Protein AF-M6W7A3-F1 (afdb_monomer_lite)

Organism: NCBI:txid1193059

Sequence (89 aa):
FDSRLIFFVGDNGEGKTNLLEAICMLSWLKSFRESEDSNLIRWGSENFFLRGKIEENQKESVLEIGFTAKPAIKRKLKFNQEEIKKGRI

Foldseek 3Di:
DPDPDDDDDDDPPPCPLVVVQLVVCLVPVDGPPDPDPCVNDDPPDFWDKHWDWDADPNDIKIWIWIFGPPPHTDIWIDIRNHTDDPPPD

Radius of gyration: 14.43 Å; chains: 1; bounding box: 38×23×36 Å

Structure (mmCIF, N/CA/C/O backbone):
data_AF-M6W7A3-F1
#
_entry.id   AF-M6W7A3-F1
#
loop_
_atom_site.group_PDB
_atom_site.id
_atom_site.type_symbol
_atom_site.label_atom_id
_atom_site.label_alt_id
_atom_site.label_comp_id
_atom_site.label_asym_id
_atom_site.label_entity_id
_atom_site.label_seq_id
_atom_site.pdbx_PDB_ins_code
_atom_site.Cartn_x
_atom_site.Cartn_y
_atom_site.Cartn_z
_atom_site.occupancy
_atom_site.B_iso_or_equiv
_atom_site.auth_seq_id
_atom_site.auth_comp_id
_atom_site.auth_asym_id
_atom_site.auth_atom_id
_atom_site.pdbx_PDB_model_num
ATOM 1 N N . PHE A 1 1 ? -14.797 2.717 3.408 1.00 89.81 1 PHE A N 1
ATOM 2 C CA . PHE A 1 1 ? -15.385 1.599 2.645 1.00 89.81 1 PHE A CA 1
ATOM 3 C C . PHE A 1 1 ? -16.507 1.103 3.520 1.00 89.81 1 PHE A C 1
ATOM 5 O O . PHE A 1 1 ? -16.225 0.565 4.581 1.00 89.81 1 PHE A O 1
ATOM 12 N N . ASP A 1 2 ? -17.749 1.353 3.118 1.00 87.56 2 ASP A N 1
ATOM 13 C CA . ASP A 1 2 ? -18.852 1.426 4.092 1.00 87.56 2 ASP A CA 1
ATOM 14 C C . ASP A 1 2 ? -19.788 0.212 3.979 1.00 87.56 2 ASP A C 1
ATOM 16 O O . ASP A 1 2 ? -20.797 0.098 4.665 1.00 87.56 2 ASP A O 1
ATOM 20 N N . SER A 1 3 ? -19.441 -0.721 3.089 1.00 93.44 3 SER A N 1
ATOM 21 C CA . SER A 1 3 ? -20.142 -1.981 2.865 1.00 93.44 3 SER A CA 1
ATOM 22 C C . SER A 1 3 ? -19.268 -3.155 3.280 1.00 93.44 3 SER A C 1
ATOM 24 O O . SER A 1 3 ? -18.069 -3.179 3.009 1.00 93.44 3 SER A O 1
ATOM 26 N N . ARG A 1 4 ? -19.895 -4.174 3.877 1.00 92.69 4 ARG A N 1
ATOM 27 C CA . ARG A 1 4 ? -19.225 -5.428 4.256 1.00 92.69 4 ARG A CA 1
ATOM 28 C C . ARG A 1 4 ? -18.673 -6.193 3.049 1.00 92.69 4 ARG A C 1
ATOM 30 O O . ARG A 1 4 ? -17.682 -6.902 3.181 1.00 92.69 4 ARG A O 1
ATOM 37 N N . LEU A 1 5 ? -19.335 -6.082 1.898 1.00 96.19 5 LEU A N 1
ATOM 38 C CA . LEU A 1 5 ? -18.954 -6.750 0.660 1.00 96.19 5 LEU A CA 1
ATOM 39 C C . LEU A 1 5 ? -18.746 -5.703 -0.431 1.00 96.19 5 LEU A C 1
ATOM 41 O O . LEU A 1 5 ? -19.627 -4.881 -0.676 1.00 96.19 5 LEU A O 1
ATOM 45 N N . ILE A 1 6 ? -17.574 -5.730 -1.061 1.00 95.88 6 ILE A N 1
ATOM 46 C CA . ILE A 1 6 ? -17.165 -4.775 -2.092 1.00 95.88 6 ILE A CA 1
ATOM 47 C C . ILE A 1 6 ? -16.611 -5.567 -3.266 1.00 95.88 6 ILE A C 1
ATOM 49 O O . ILE A 1 6 ? -15.733 -6.410 -3.093 1.00 95.88 6 ILE A O 1
ATOM 53 N N . PHE A 1 7 ? -17.121 -5.278 -4.458 1.00 96.00 7 PHE A N 1
ATOM 54 C CA . PHE A 1 7 ? -16.662 -5.889 -5.695 1.00 96.00 7 PHE A CA 1
ATOM 55 C C . PHE A 1 7 ? -15.869 -4.867 -6.501 1.00 96.00 7 PHE A C 1
ATOM 57 O O . PHE A 1 7 ? -16.397 -3.825 -6.884 1.00 96.00 7 PHE A O 1
ATOM 64 N N . PHE A 1 8 ? -14.611 -5.188 -6.787 1.00 95.69 8 PHE A N 1
ATOM 65 C CA . PHE A 1 8 ? -13.817 -4.480 -7.786 1.00 95.69 8 PHE A CA 1
ATOM 66 C C . PHE A 1 8 ? -13.882 -5.285 -9.083 1.00 95.69 8 PHE A C 1
ATOM 68 O O . PHE A 1 8 ? -13.360 -6.399 -9.144 1.00 95.69 8 PHE A O 1
ATOM 75 N N . VAL A 1 9 ? -14.554 -4.747 -10.099 1.00 96.62 9 VAL A N 1
ATOM 76 C CA . VAL A 1 9 ? -14.804 -5.425 -11.380 1.00 96.62 9 VAL A CA 1
ATOM 77 C C . VAL A 1 9 ? -14.053 -4.700 -12.489 1.00 96.62 9 VAL A C 1
ATOM 79 O O . VAL A 1 9 ? -13.978 -3.476 -12.476 1.00 96.62 9 VAL A O 1
ATOM 82 N N . GLY A 1 10 ? -13.484 -5.466 -13.416 1.00 96.62 10 GLY A N 1
ATOM 83 C CA . GLY A 1 10 ? -12.690 -4.959 -14.530 1.00 96.62 10 GLY A CA 1
ATOM 84 C C . GLY A 1 10 ? -11.821 -6.055 -15.145 1.00 96.62 10 GLY A C 1
ATOM 85 O O . GLY A 1 10 ? -11.772 -7.171 -14.609 1.00 96.62 10 GLY A O 1
ATOM 86 N N . ASP A 1 11 ? -11.081 -5.744 -16.199 1.00 98.00 11 ASP A N 1
ATOM 87 C CA . ASP A 1 11 ? -10.233 -6.693 -16.927 1.00 98.00 11 ASP A CA 1
ATOM 88 C C . ASP A 1 11 ? -8.911 -7.008 -16.209 1.00 98.00 11 ASP A C 1
ATOM 90 O O . ASP A 1 11 ? -8.460 -6.326 -15.277 1.00 98.00 11 ASP A O 1
ATOM 94 N N . ASN A 1 12 ? -8.272 -8.111 -16.600 1.00 95.62 12 ASN A N 1
ATOM 95 C CA . ASN A 1 12 ? -6.954 -8.470 -16.081 1.00 95.62 12 ASN A CA 1
ATOM 96 C C . ASN A 1 12 ? -5.923 -7.394 -16.447 1.00 95.62 12 ASN A C 1
ATOM 98 O O . ASN A 1 12 ? -5.857 -6.945 -17.584 1.00 95.62 12 ASN A O 1
ATOM 102 N N . GLY A 1 13 ? -5.101 -6.999 -15.472 1.00 94.06 13 GLY A N 1
ATOM 103 C CA . GLY A 1 13 ? -4.104 -5.940 -15.654 1.00 94.06 13 GLY A CA 1
ATOM 104 C C . GLY A 1 13 ? -4.578 -4.528 -15.290 1.00 94.06 13 GLY A C 1
ATOM 105 O O . GLY A 1 13 ? -3.748 -3.632 -15.213 1.00 94.06 13 GLY A O 1
ATOM 106 N N . GLU A 1 14 ? -5.854 -4.321 -14.951 1.00 96.75 14 GLU A N 1
ATOM 107 C CA . GLU A 1 14 ? -6.374 -2.991 -14.569 1.00 96.75 14 GLU A CA 1
ATOM 108 C C . GLU A 1 14 ? -6.031 -2.548 -13.133 1.00 96.75 14 GLU A C 1
ATOM 110 O O . GLU A 1 14 ? -6.444 -1.484 -12.680 1.00 96.75 14 GLU A O 1
ATOM 115 N N . GLY A 1 15 ? -5.278 -3.357 -12.383 1.00 95.88 15 GLY A N 1
ATOM 116 C CA . GLY A 1 15 ? -4.787 -2.970 -11.056 1.00 95.88 15 GLY A CA 1
ATOM 117 C C . GLY A 1 15 ? -5.675 -3.363 -9.871 1.00 95.88 15 GLY A C 1
ATOM 118 O O . GLY A 1 15 ? -5.402 -2.942 -8.750 1.00 95.88 15 GLY A O 1
ATOM 119 N N . LYS A 1 16 ? -6.679 -4.230 -10.057 1.00 97.62 16 LYS A N 1
ATOM 120 C CA . LYS A 1 16 ? -7.471 -4.798 -8.941 1.00 97.62 16 LYS A CA 1
ATOM 121 C C . LYS A 1 16 ? -6.580 -5.410 -7.851 1.00 97.62 16 LYS A C 1
ATOM 123 O O . LYS A 1 16 ? -6.736 -5.123 -6.668 1.00 97.62 16 LYS A O 1
ATOM 128 N N . THR A 1 17 ? -5.591 -6.205 -8.258 1.00 96.12 17 THR A N 1
ATOM 129 C CA . THR A 1 17 ? -4.607 -6.804 -7.346 1.00 96.12 17 THR A CA 1
ATOM 130 C C . THR A 1 17 ? -3.694 -5.750 -6.714 1.00 96.12 17 THR A C 1
ATOM 132 O O . THR A 1 17 ? -3.393 -5.865 -5.533 1.00 96.12 17 THR A O 1
ATOM 135 N N . ASN A 1 18 ? -3.309 -4.695 -7.446 1.00 95.88 18 ASN A N 1
ATOM 136 C CA . ASN A 1 18 ? -2.525 -3.578 -6.900 1.00 95.88 18 ASN A CA 1
ATOM 137 C C . ASN A 1 18 ? -3.294 -2.810 -5.811 1.00 95.88 18 ASN A C 1
ATOM 139 O O . ASN A 1 18 ? -2.700 -2.387 -4.823 1.00 95.88 18 ASN A O 1
ATOM 143 N N . LEU A 1 19 ? -4.615 -2.653 -5.952 1.00 96.31 19 LEU A N 1
ATOM 144 C CA . LEU A 1 19 ? -5.449 -2.039 -4.916 1.00 96.31 19 LEU A CA 1
ATOM 145 C C . LEU A 1 19 ? -5.496 -2.901 -3.647 1.00 96.31 19 LEU A C 1
ATOM 147 O O . LEU A 1 19 ? -5.304 -2.386 -2.546 1.00 96.31 19 LEU A O 1
ATOM 151 N N . LEU A 1 20 ? -5.710 -4.212 -3.791 1.00 95.38 20 LEU A N 1
ATOM 152 C CA . LEU A 1 20 ? -5.663 -5.140 -2.654 1.00 95.38 20 LEU A CA 1
ATOM 153 C C . LEU A 1 20 ? -4.277 -5.161 -1.994 1.00 95.38 20 LEU A C 1
ATOM 155 O O . LEU A 1 20 ? -4.175 -5.254 -0.774 1.00 95.38 20 LEU A O 1
ATOM 159 N N . GLU A 1 21 ? -3.214 -5.028 -2.785 1.00 95.88 21 GLU A N 1
ATOM 160 C CA . GLU A 1 21 ? -1.835 -4.925 -2.307 1.00 95.88 21 GLU A CA 1
ATOM 161 C C . GLU A 1 21 ? -1.612 -3.649 -1.494 1.00 95.88 21 GLU A C 1
ATOM 163 O O . GLU A 1 21 ? -1.077 -3.728 -0.393 1.00 95.88 21 GLU A O 1
ATOM 168 N N . ALA A 1 22 ? -2.114 -2.500 -1.951 1.00 96.81 22 ALA A N 1
ATOM 169 C CA . ALA A 1 22 ? -2.064 -1.251 -1.193 1.00 96.81 22 ALA A CA 1
ATOM 170 C C . ALA A 1 22 ? -2.799 -1.346 0.159 1.00 96.81 22 ALA A C 1
ATOM 172 O O . ALA A 1 22 ? -2.282 -0.882 1.178 1.00 96.81 22 ALA A O 1
ATOM 173 N N . ILE A 1 23 ? -3.978 -1.979 0.190 1.00 95.81 23 ILE A N 1
ATOM 174 C CA . ILE A 1 23 ? -4.734 -2.217 1.433 1.00 95.81 23 ILE A CA 1
ATOM 175 C C . ILE A 1 23 ? -3.940 -3.141 2.368 1.00 95.81 23 ILE A C 1
ATOM 177 O O . ILE A 1 23 ? -3.747 -2.817 3.536 1.00 95.81 23 ILE A O 1
ATOM 181 N N . CYS A 1 24 ? -3.420 -4.252 1.844 1.00 94.69 24 CYS A N 1
ATOM 182 C CA . CYS A 1 24 ? -2.593 -5.200 2.589 1.00 94.69 24 CYS A CA 1
ATOM 183 C C . CYS A 1 24 ? -1.344 -4.530 3.185 1.00 94.69 24 CYS A C 1
ATOM 185 O O . CYS A 1 24 ? -1.015 -4.739 4.353 1.00 94.69 24 CYS A O 1
ATOM 187 N N . MET A 1 25 ? -0.685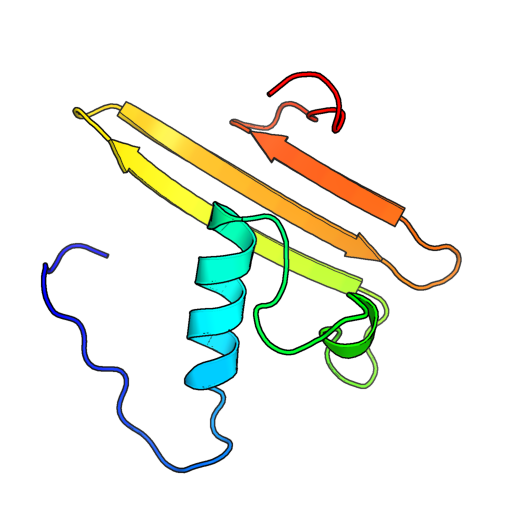 -3.656 2.424 1.00 95.31 25 MET A N 1
ATOM 188 C CA . MET A 1 25 ? 0.467 -2.898 2.904 1.00 95.31 25 MET A CA 1
ATOM 189 C C . MET A 1 25 ? 0.116 -1.945 4.041 1.00 95.31 25 MET A C 1
ATOM 191 O O . MET A 1 25 ? 0.904 -1.835 4.977 1.00 95.31 25 MET A O 1
ATOM 195 N N . LEU A 1 26 ? -1.043 -1.281 3.996 1.00 94.94 26 LEU A N 1
ATOM 196 C CA . LEU A 1 26 ? -1.512 -0.445 5.105 1.00 94.94 26 LEU A CA 1
ATOM 197 C C . LEU A 1 26 ? -1.736 -1.265 6.388 1.00 94.94 26 LEU A C 1
ATOM 199 O O . LEU A 1 26 ? -1.545 -0.728 7.474 1.00 94.94 26 LEU A O 1
ATOM 203 N N . SER A 1 27 ? -2.072 -2.554 6.275 1.00 91.69 27 SER A N 1
ATOM 204 C CA . SER A 1 27 ? -2.280 -3.454 7.420 1.00 91.69 27 SER A CA 1
ATOM 205 C C . SER A 1 27 ? -0.997 -4.123 7.934 1.00 91.69 27 SER A C 1
ATOM 207 O O . SER A 1 27 ? -0.754 -4.144 9.137 1.00 91.69 27 SER A O 1
ATOM 209 N N . TRP A 1 28 ? -0.168 -4.679 7.045 1.00 91.19 28 TRP A N 1
ATOM 210 C CA . TRP A 1 28 ? 0.991 -5.516 7.407 1.00 91.19 28 TRP A CA 1
ATOM 211 C C . TRP A 1 28 ? 2.346 -4.940 7.013 1.00 91.19 28 TRP A C 1
ATOM 213 O O . TRP A 1 28 ? 3.377 -5.586 7.217 1.00 91.19 28 TRP A O 1
ATOM 223 N N . LEU A 1 29 ? 2.379 -3.725 6.465 1.00 92.62 29 LEU A N 1
ATOM 224 C CA . LEU A 1 29 ? 3.610 -3.035 6.083 1.00 92.62 29 LEU A CA 1
ATOM 225 C C . LEU A 1 29 ? 4.435 -3.802 5.030 1.00 92.62 29 LEU A C 1
ATOM 227 O O . LEU A 1 29 ? 5.631 -3.544 4.877 1.00 92.62 29 LEU A O 1
ATOM 231 N N . LYS A 1 30 ? 3.839 -4.748 4.309 1.00 92.00 30 LYS A N 1
ATOM 232 C CA . LYS A 1 30 ? 4.514 -5.576 3.306 1.00 92.00 30 LYS A CA 1
ATOM 233 C C . LYS A 1 30 ? 3.564 -5.861 2.155 1.00 92.00 30 LYS A C 1
ATOM 235 O O . LYS A 1 30 ? 2.368 -6.032 2.381 1.00 92.00 30 LYS A O 1
ATOM 240 N N . SER A 1 31 ? 4.104 -5.922 0.943 1.00 94.19 31 SER A N 1
ATOM 241 C CA . SER A 1 31 ? 3.383 -6.557 -0.155 1.00 94.19 31 SER A CA 1
ATOM 242 C C . SER A 1 31 ? 3.251 -8.058 0.126 1.00 94.19 31 SER A C 1
ATOM 244 O O . SER A 1 31 ? 4.111 -8.666 0.765 1.00 94.19 31 SER A O 1
ATOM 246 N N . PHE A 1 32 ? 2.157 -8.653 -0.347 1.00 94.12 32 PHE A N 1
ATOM 247 C CA . PHE A 1 32 ? 1.946 -10.099 -0.288 1.00 94.12 32 PHE A CA 1
ATOM 248 C C . PHE A 1 32 ? 2.622 -10.862 -1.440 1.00 94.12 32 PHE A C 1
ATOM 250 O O . PHE A 1 32 ? 2.653 -12.089 -1.398 1.00 94.12 32 PHE A O 1
ATOM 257 N N . ARG A 1 33 ? 3.118 -10.174 -2.479 1.00 93.00 33 ARG A N 1
ATOM 258 C CA . ARG A 1 33 ? 3.721 -10.800 -3.674 1.00 93.00 33 ARG A CA 1
ATOM 259 C C . ARG A 1 33 ? 5.099 -10.253 -4.045 1.00 93.00 33 ARG A C 1
ATOM 261 O O . ARG A 1 33 ? 5.889 -10.995 -4.613 1.00 93.00 33 ARG A O 1
ATOM 268 N N . GLU A 1 34 ? 5.393 -8.997 -3.718 1.00 94.19 34 GLU A N 1
ATOM 269 C CA . GLU A 1 34 ? 6.683 -8.364 -3.989 1.00 94.19 34 GLU A CA 1
ATOM 270 C C . GLU A 1 34 ? 7.581 -8.441 -2.756 1.00 94.19 34 GLU A C 1
ATOM 272 O O . GLU A 1 34 ? 7.188 -8.064 -1.648 1.00 94.19 34 GLU A O 1
ATOM 277 N N . SER A 1 35 ? 8.816 -8.898 -2.952 1.00 90.75 35 SER A N 1
ATOM 278 C CA . SER A 1 35 ? 9.845 -8.907 -1.908 1.00 90.75 35 SER A CA 1
ATOM 279 C C . SER A 1 35 ? 10.512 -7.544 -1.720 1.00 90.75 35 SER A C 1
ATOM 281 O O . SER A 1 35 ? 11.028 -7.260 -0.639 1.00 90.75 35 SER A O 1
ATOM 283 N N . GLU A 1 36 ? 10.508 -6.706 -2.759 1.00 92.50 36 GLU A N 1
ATOM 284 C CA . GLU A 1 3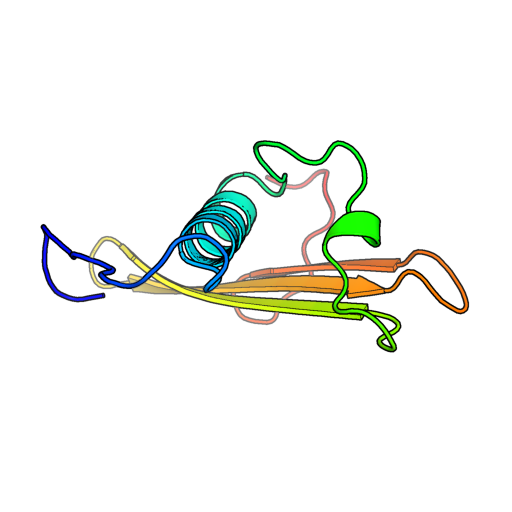6 ? 11.159 -5.398 -2.772 1.00 92.50 36 GLU A CA 1
ATOM 285 C C . GLU A 1 36 ? 10.141 -4.271 -2.965 1.00 92.50 36 GLU A C 1
ATOM 287 O O . GLU A 1 36 ? 9.467 -4.189 -3.991 1.00 92.50 36 GLU A O 1
ATOM 292 N N . ASP A 1 37 ? 10.077 -3.343 -2.002 1.00 94.06 37 ASP A N 1
ATOM 293 C CA . ASP A 1 37 ? 9.158 -2.195 -2.050 1.00 94.06 37 ASP A CA 1
ATOM 294 C C . ASP A 1 37 ? 9.390 -1.310 -3.304 1.00 94.06 37 ASP A C 1
ATOM 296 O O . ASP A 1 37 ? 8.468 -0.648 -3.778 1.00 94.06 37 ASP A O 1
ATOM 300 N N . SER A 1 38 ? 10.592 -1.307 -3.895 1.00 95.25 38 SER A N 1
ATOM 301 C CA . SER A 1 38 ? 10.895 -0.566 -5.132 1.00 95.25 38 SER A CA 1
ATOM 302 C C . SER A 1 38 ? 10.110 -1.037 -6.352 1.00 95.25 38 SER A C 1
ATOM 304 O O . SER A 1 38 ? 9.828 -0.212 -7.221 1.00 95.25 38 SER A O 1
ATOM 306 N N . ASN A 1 39 ? 9.706 -2.308 -6.408 1.00 95.06 39 ASN A N 1
ATOM 307 C CA . ASN A 1 39 ? 8.927 -2.852 -7.527 1.00 95.06 39 ASN A CA 1
ATOM 308 C C . ASN A 1 39 ? 7.483 -2.336 -7.548 1.00 95.06 39 ASN A C 1
ATOM 310 O O . ASN A 1 39 ? 6.800 -2.423 -8.565 1.00 95.06 39 ASN A O 1
ATOM 314 N N . LEU A 1 40 ? 7.023 -1.764 -6.434 1.00 95.56 40 LEU A N 1
ATOM 315 C CA . LEU A 1 40 ? 5.683 -1.200 -6.289 1.00 95.56 40 LEU A CA 1
ATOM 316 C C . LEU A 1 40 ? 5.596 0.245 -6.796 1.00 95.56 40 LEU A C 1
ATOM 318 O O . LEU A 1 40 ? 4.504 0.806 -6.903 1.00 95.56 40 LEU A O 1
ATOM 322 N N . ILE A 1 41 ? 6.738 0.873 -7.093 1.00 96.50 41 ILE A N 1
ATOM 323 C CA . ILE A 1 41 ? 6.786 2.235 -7.618 1.00 96.50 41 ILE A CA 1
ATOM 324 C C . ILE A 1 41 ? 6.279 2.233 -9.062 1.00 96.50 41 ILE A C 1
ATOM 326 O O . ILE A 1 41 ? 6.748 1.477 -9.913 1.00 96.50 41 ILE A O 1
ATOM 330 N N . ARG A 1 42 ? 5.344 3.141 -9.360 1.00 96.38 42 ARG A N 1
ATOM 331 C CA . ARG A 1 42 ? 4.869 3.379 -10.726 1.00 96.38 42 ARG A CA 1
ATOM 332 C C . ARG A 1 42 ? 6.047 3.692 -11.652 1.00 96.38 42 ARG A C 1
ATOM 334 O O . ARG A 1 42 ? 6.886 4.530 -11.329 1.00 96.38 42 ARG A O 1
ATOM 341 N N . TRP A 1 43 ? 6.072 3.092 -12.840 1.00 95.56 43 TRP A N 1
ATOM 342 C CA . TRP A 1 43 ? 7.110 3.376 -13.833 1.00 95.56 43 TRP A CA 1
ATOM 343 C C . TRP A 1 43 ? 7.251 4.877 -14.115 1.00 95.56 43 TRP A C 1
ATOM 345 O O . TRP A 1 43 ? 6.262 5.605 -14.217 1.00 95.56 43 TRP A O 1
ATOM 355 N N . GLY A 1 44 ? 8.500 5.338 -14.207 1.00 96.56 44 GLY A N 1
ATOM 356 C CA . GLY A 1 44 ? 8.836 6.757 -14.352 1.00 96.56 44 GLY A CA 1
ATOM 357 C C . GLY A 1 44 ? 8.710 7.586 -13.067 1.00 96.56 44 GLY A C 1
ATOM 358 O O . GLY A 1 44 ? 8.978 8.781 -13.106 1.00 96.56 44 GLY A O 1
ATOM 359 N N . SER A 1 45 ? 8.325 6.983 -11.938 1.00 97.44 45 SER A N 1
ATOM 360 C CA . SER A 1 45 ? 8.270 7.643 -10.626 1.00 97.44 45 SER A CA 1
ATOM 361 C C . SER A 1 45 ? 9.436 7.205 -9.735 1.00 97.44 45 SER A C 1
ATOM 363 O O . SER A 1 45 ? 10.076 6.182 -9.967 1.00 97.44 45 SER A O 1
ATOM 365 N N . GLU A 1 46 ? 9.715 7.985 -8.692 1.00 97.19 46 GLU A N 1
ATOM 366 C CA . GLU A 1 46 ? 10.802 7.708 -7.737 1.00 97.19 46 GLU A CA 1
ATOM 367 C C . GLU A 1 46 ? 10.304 7.181 -6.386 1.00 97.19 46 GLU A C 1
ATOM 369 O O . GLU A 1 46 ? 11.094 6.767 -5.531 1.00 97.19 46 GLU A O 1
ATOM 374 N N . ASN A 1 47 ? 8.992 7.244 -6.165 1.00 97.81 47 ASN A N 1
ATOM 375 C CA . ASN A 1 47 ? 8.353 6.964 -4.893 1.00 97.81 47 ASN A CA 1
ATOM 376 C C . ASN A 1 47 ? 6.905 6.490 -5.081 1.00 97.81 47 ASN A C 1
ATOM 378 O O . ASN A 1 47 ? 6.314 6.659 -6.150 1.00 97.81 47 ASN A O 1
ATOM 382 N N . PHE A 1 48 ? 6.346 5.906 -4.024 1.00 97.69 48 PHE A N 1
ATOM 383 C CA . PHE A 1 48 ? 4.910 5.706 -3.867 1.00 97.69 48 PHE A CA 1
ATOM 384 C C . PHE A 1 48 ? 4.460 6.208 -2.493 1.00 97.69 48 PHE A C 1
ATOM 386 O O . PHE A 1 48 ? 5.247 6.302 -1.542 1.00 97.69 48 PHE A O 1
ATOM 393 N N . PHE A 1 49 ? 3.169 6.506 -2.388 1.00 97.88 49 PHE A N 1
ATOM 394 C CA . PHE A 1 49 ? 2.537 6.926 -1.148 1.00 97.88 49 PHE A CA 1
ATOM 395 C C . PHE A 1 49 ? 1.177 6.250 -0.990 1.00 97.88 49 PHE A C 1
ATOM 397 O O . PHE A 1 49 ? 0.360 6.275 -1.909 1.00 97.88 49 PHE A O 1
ATOM 404 N N . LEU A 1 50 ? 0.942 5.662 0.181 1.00 98.06 50 LEU A N 1
ATOM 405 C CA . LEU A 1 50 ? -0.328 5.064 0.576 1.00 98.06 50 LEU A CA 1
ATOM 406 C C . LEU A 1 50 ? -0.864 5.801 1.798 1.00 98.06 50 LEU A C 1
ATOM 408 O O . LEU A 1 50 ? -0.123 6.044 2.749 1.00 98.06 50 LEU A O 1
ATOM 412 N N . ARG A 1 51 ? -2.163 6.102 1.795 1.00 97.81 51 ARG A N 1
ATOM 413 C CA . ARG A 1 51 ? -2.875 6.673 2.939 1.00 97.81 51 ARG A CA 1
ATOM 414 C C . ARG A 1 51 ? -4.214 5.973 3.104 1.00 97.81 51 ARG A C 1
ATOM 416 O O . ARG A 1 51 ? -5.033 5.988 2.190 1.00 97.81 51 ARG A O 1
ATOM 423 N N . GLY A 1 52 ? -4.426 5.385 4.273 1.00 96.81 52 GLY A N 1
ATOM 424 C CA . GLY A 1 52 ? -5.675 4.743 4.661 1.00 96.81 52 GLY A CA 1
ATOM 425 C C . GLY A 1 52 ? -6.307 5.462 5.842 1.00 96.81 52 GLY A C 1
ATOM 426 O O . GLY A 1 52 ? -5.620 5.782 6.809 1.00 96.81 52 GLY A O 1
ATOM 427 N N . LYS A 1 53 ? -7.617 5.694 5.767 1.00 96.12 53 LYS A N 1
ATOM 428 C CA . LYS A 1 53 ? -8.440 6.080 6.915 1.00 96.12 53 LYS A CA 1
ATOM 429 C C . LYS A 1 53 ? -9.172 4.832 7.403 1.00 96.12 53 LYS A C 1
ATOM 431 O O . LYS A 1 53 ? -9.846 4.178 6.609 1.00 96.12 53 LYS A O 1
ATOM 436 N N . ILE A 1 54 ? -9.000 4.504 8.674 1.00 93.44 54 ILE A N 1
ATOM 437 C CA . ILE A 1 54 ? -9.564 3.320 9.322 1.00 93.44 54 ILE A CA 1
ATOM 438 C C . ILE A 1 54 ? -10.506 3.800 10.413 1.00 93.44 54 ILE A C 1
ATOM 440 O O . ILE A 1 54 ? -10.184 4.739 11.139 1.00 93.44 54 ILE A O 1
ATOM 444 N N . GLU A 1 55 ? -11.660 3.157 10.513 1.00 92.69 55 GLU A N 1
ATOM 445 C CA . GLU A 1 55 ? -12.614 3.374 11.589 1.00 92.69 55 GLU A CA 1
ATOM 446 C C . GLU A 1 55 ? -12.727 2.087 12.407 1.00 92.69 55 GLU A C 1
ATOM 448 O O . GLU A 1 55 ? -13.030 1.023 11.867 1.00 92.69 55 GLU A O 1
ATOM 453 N N . GLU A 1 56 ? -12.462 2.180 13.707 1.00 89.44 56 GLU A N 1
ATOM 454 C CA . GLU A 1 56 ? -12.609 1.082 14.660 1.00 89.44 56 GLU A CA 1
ATOM 455 C C . GLU A 1 56 ? -13.247 1.623 15.942 1.00 89.44 56 GLU A C 1
ATOM 457 O O . GLU A 1 56 ? -12.768 2.599 16.514 1.00 89.44 56 GLU A O 1
ATOM 462 N N . ASN A 1 57 ? -14.334 1.005 16.416 1.00 91.00 57 ASN A N 1
ATOM 463 C CA . ASN A 1 57 ? -15.035 1.424 17.641 1.00 91.00 57 ASN A CA 1
ATOM 464 C C . ASN A 1 57 ? -15.373 2.934 17.677 1.00 91.00 57 ASN A C 1
ATOM 466 O O . ASN A 1 57 ? -15.153 3.589 18.695 1.00 91.00 57 ASN A O 1
ATOM 470 N N . GLN A 1 58 ? -15.867 3.492 16.560 1.00 89.69 58 GLN A N 1
ATOM 471 C CA . GLN A 1 58 ? -16.153 4.931 16.368 1.00 89.69 58 GLN A CA 1
ATOM 472 C C . GLN A 1 58 ? -14.928 5.857 16.484 1.00 89.69 58 GLN A C 1
ATOM 474 O O . GLN A 1 58 ? -15.066 7.080 16.538 1.00 89.69 58 GLN A O 1
ATOM 479 N N . LYS A 1 59 ? -13.716 5.299 16.531 1.00 93.31 59 LYS A N 1
ATOM 480 C CA . LYS A 1 59 ? -12.471 6.057 16.464 1.00 93.31 59 LYS A CA 1
ATOM 481 C C . LYS A 1 59 ? -11.927 5.987 15.057 1.00 93.31 59 LYS A C 1
ATOM 483 O O . LYS A 1 59 ? -11.720 4.912 14.499 1.00 93.31 59 LYS A O 1
ATOM 488 N N . GLU A 1 60 ? -11.643 7.156 14.512 1.00 94.94 60 GLU A N 1
ATOM 489 C CA . GLU A 1 60 ? -10.947 7.269 13.246 1.00 94.94 60 GLU A CA 1
ATOM 490 C C . GLU A 1 60 ? -9.441 7.309 13.482 1.00 94.94 60 GLU A C 1
ATOM 492 O O . GLU A 1 60 ? -8.943 7.927 14.424 1.00 94.94 60 GLU A O 1
ATOM 497 N N . SER A 1 61 ? -8.698 6.643 12.612 1.00 94.88 61 SER A N 1
ATOM 498 C CA . SER A 1 61 ? -7.245 6.699 12.579 1.00 94.88 61 SER A CA 1
ATOM 499 C C . SER A 1 61 ? -6.751 6.757 11.143 1.00 94.88 61 SER A C 1
ATOM 501 O O . SER A 1 61 ? -7.392 6.257 10.217 1.00 94.88 61 SER A O 1
ATOM 503 N N . VAL A 1 62 ? -5.602 7.392 10.945 1.00 96.81 62 VAL A N 1
ATOM 504 C CA . VAL A 1 62 ? -4.971 7.543 9.634 1.00 96.81 62 VAL A CA 1
ATOM 505 C C . VAL A 1 62 ? -3.625 6.839 9.651 1.00 96.81 62 VAL A C 1
ATOM 507 O O . VAL A 1 62 ? -2.764 7.179 10.458 1.00 96.81 62 VAL A O 1
ATOM 510 N N . LEU A 1 63 ? -3.441 5.893 8.732 1.00 96.56 63 LEU A N 1
ATOM 511 C CA . LEU A 1 63 ? -2.162 5.244 8.458 1.00 96.56 63 LEU A CA 1
ATOM 512 C C . LEU A 1 63 ? -1.593 5.760 7.144 1.00 96.56 63 LEU A C 1
ATOM 514 O O . LEU A 1 63 ? -2.300 5.834 6.137 1.00 96.56 63 LEU A O 1
ATOM 518 N N . GLU A 1 64 ? -0.306 6.085 7.147 1.00 97.62 64 GLU A N 1
ATOM 519 C CA . GLU A 1 64 ? 0.407 6.547 5.960 1.00 97.62 64 GLU A CA 1
ATOM 520 C C . GLU A 1 64 ? 1.713 5.774 5.784 1.00 97.62 64 GLU A C 1
ATOM 522 O O . GLU A 1 64 ? 2.479 5.587 6.734 1.00 97.62 64 GLU A O 1
ATOM 527 N N . ILE A 1 65 ? 1.986 5.361 4.548 1.00 97.12 65 ILE A N 1
ATOM 528 C CA . ILE A 1 65 ? 3.228 4.705 4.140 1.00 97.12 65 ILE A CA 1
ATOM 529 C C . ILE A 1 65 ? 3.802 5.494 2.974 1.00 97.12 65 ILE A C 1
ATOM 531 O O . ILE A 1 65 ? 3.196 5.576 1.909 1.00 97.12 65 ILE A O 1
ATOM 535 N N . GLY A 1 66 ? 4.986 6.061 3.172 1.00 96.94 66 GLY A N 1
ATOM 536 C CA . GLY A 1 66 ? 5.777 6.664 2.105 1.00 96.94 66 GLY A CA 1
ATOM 537 C C . GLY A 1 66 ? 7.020 5.833 1.839 1.00 96.94 66 GLY A C 1
ATOM 538 O O . GLY A 1 66 ? 7.737 5.477 2.779 1.00 96.94 66 GLY A O 1
ATOM 539 N N . PHE A 1 67 ? 7.301 5.559 0.571 1.00 97.31 67 PHE A N 1
ATOM 540 C CA . PHE A 1 67 ? 8.528 4.893 0.152 1.00 97.31 67 PH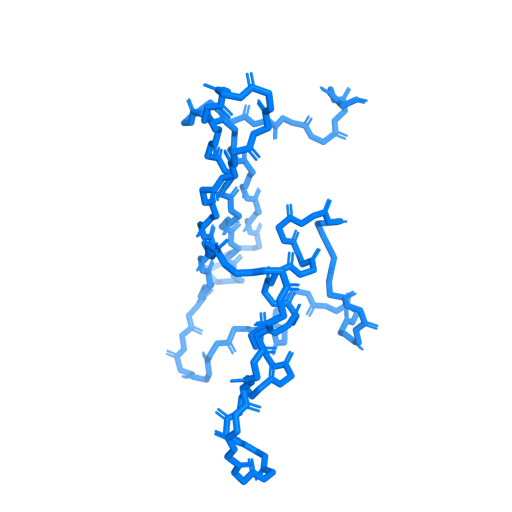E A CA 1
ATOM 541 C C . PHE A 1 67 ? 9.150 5.630 -1.027 1.00 97.31 67 PHE A C 1
ATOM 543 O O . PHE A 1 67 ? 8.477 5.918 -2.010 1.00 97.31 67 PHE A O 1
ATOM 550 N N . THR A 1 68 ? 10.442 5.911 -0.935 1.00 97.75 68 THR A N 1
ATOM 551 C CA . THR A 1 68 ? 11.234 6.586 -1.962 1.00 97.75 68 THR A CA 1
ATOM 552 C C . THR A 1 68 ? 12.458 5.734 -2.254 1.00 97.75 68 THR A C 1
ATOM 554 O O . THR A 1 68 ? 13.191 5.417 -1.323 1.00 97.75 68 THR A O 1
ATOM 557 N N . ALA A 1 69 ? 12.692 5.374 -3.518 1.00 96.38 69 ALA A N 1
ATOM 558 C CA . ALA A 1 69 ? 13.867 4.594 -3.922 1.00 96.38 69 ALA A CA 1
ATOM 559 C C . ALA A 1 69 ? 15.049 5.477 -4.351 1.00 96.38 69 ALA A C 1
ATOM 561 O O . ALA A 1 69 ? 16.202 5.076 -4.202 1.00 96.38 69 ALA A O 1
ATOM 562 N N . LYS A 1 70 ? 14.776 6.680 -4.877 1.00 92.56 70 LYS A N 1
ATOM 563 C CA . LYS A 1 70 ? 15.783 7.613 -5.407 1.00 92.56 70 LYS A CA 1
ATOM 564 C C . LYS A 1 70 ? 15.631 9.006 -4.783 1.00 92.56 70 LYS A C 1
ATOM 566 O O . LYS A 1 70 ? 14.510 9.411 -4.502 1.00 92.56 70 LYS A O 1
ATOM 571 N N . PRO A 1 71 ? 16.730 9.739 -4.526 1.00 92.19 71 PRO A N 1
ATOM 572 C CA . PRO A 1 71 ? 18.129 9.345 -4.729 1.00 92.19 71 PRO A CA 1
ATOM 573 C C . PRO A 1 71 ? 18.648 8.346 -3.679 1.00 92.19 71 PRO A C 1
ATOM 575 O O . PRO A 1 71 ? 19.726 7.790 -3.846 1.00 92.19 71 PRO A O 1
ATOM 578 N N . ALA A 1 72 ? 17.897 8.109 -2.603 1.00 93.62 72 ALA A N 1
ATOM 579 C CA . ALA A 1 72 ? 18.238 7.143 -1.567 1.00 93.62 72 ALA A CA 1
ATOM 580 C C . ALA A 1 72 ? 16.975 6.455 -1.050 1.00 93.62 72 ALA A C 1
ATOM 582 O O . ALA A 1 72 ? 15.921 7.093 -0.961 1.00 93.62 72 ALA A O 1
ATOM 583 N N . ILE A 1 73 ? 17.112 5.188 -0.651 1.00 94.69 73 ILE A N 1
ATOM 584 C CA . ILE A 1 73 ? 16.017 4.409 -0.077 1.00 94.69 73 ILE A CA 1
ATOM 585 C C . ILE A 1 73 ? 15.578 5.052 1.240 1.00 94.69 73 ILE A C 1
ATOM 587 O O . ILE A 1 73 ? 16.342 5.130 2.204 1.00 94.69 73 ILE A O 1
ATOM 591 N N . LYS A 1 74 ? 14.331 5.515 1.285 1.00 95.44 74 LYS A N 1
ATOM 592 C CA . LYS A 1 74 ? 13.692 6.080 2.474 1.00 95.44 74 LYS A CA 1
ATOM 593 C C . LYS A 1 74 ? 12.303 5.495 2.615 1.00 95.44 74 LYS A C 1
ATOM 595 O O . LYS A 1 74 ? 11.509 5.532 1.680 1.00 95.44 74 LYS A O 1
ATOM 600 N N . ARG A 1 75 ? 11.996 5.016 3.815 1.00 94.62 75 ARG A N 1
ATOM 601 C CA . ARG A 1 75 ? 10.675 4.517 4.173 1.00 94.62 75 ARG A CA 1
ATOM 602 C C . ARG A 1 75 ? 10.174 5.252 5.406 1.00 94.62 75 ARG A C 1
ATOM 604 O O . ARG A 1 75 ? 10.890 5.325 6.401 1.00 94.62 75 ARG A O 1
ATOM 611 N N . LYS A 1 76 ? 8.960 5.790 5.329 1.00 95.25 76 LYS A N 1
ATOM 612 C CA . LYS A 1 76 ? 8.297 6.519 6.412 1.00 95.25 76 LYS A CA 1
ATOM 613 C C . LYS A 1 76 ? 6.947 5.896 6.706 1.00 95.25 76 LYS A C 1
ATOM 615 O O . LYS A 1 76 ? 6.205 5.569 5.782 1.00 95.25 76 LYS A O 1
ATOM 620 N N . LEU A 1 77 ? 6.648 5.759 7.990 1.00 96.31 77 LEU A N 1
ATOM 621 C CA . LEU A 1 77 ? 5.371 5.277 8.496 1.00 96.31 77 LEU A CA 1
ATOM 622 C C . LEU A 1 77 ? 4.798 6.353 9.400 1.00 96.31 77 LEU A C 1
ATOM 624 O O . LEU A 1 77 ? 5.523 6.854 10.260 1.00 96.31 77 LEU A O 1
ATOM 628 N N . LYS A 1 78 ? 3.527 6.699 9.221 1.00 95.94 78 LYS A N 1
ATOM 629 C CA . LYS A 1 78 ? 2.835 7.598 10.141 1.00 95.94 78 LYS A CA 1
ATOM 630 C C . LYS A 1 78 ? 1.524 7.005 10.617 1.00 95.94 78 LYS A C 1
ATOM 632 O O . LYS A 1 78 ? 0.812 6.374 9.837 1.00 95.94 78 LYS A O 1
ATOM 637 N N . PHE A 1 79 ? 1.212 7.264 11.878 1.00 95.19 79 PHE A N 1
ATOM 638 C CA . PHE A 1 79 ? -0.102 7.046 12.466 1.00 95.19 79 PHE A CA 1
ATOM 639 C C . PHE A 1 79 ? -0.588 8.371 13.027 1.00 95.19 79 PHE A C 1
ATOM 641 O O . PHE A 1 79 ? 0.114 9.004 13.809 1.00 95.19 79 PHE A O 1
ATOM 648 N N . ASN A 1 80 ? -1.759 8.821 12.583 1.00 94.69 80 ASN A N 1
ATOM 649 C CA . ASN A 1 80 ? -2.330 10.110 12.976 1.00 94.69 80 ASN A CA 1
ATOM 650 C C . ASN A 1 80 ? -1.324 11.271 12.840 1.00 94.69 80 ASN A C 1
ATOM 652 O O . ASN A 1 80 ? -1.206 12.108 13.724 1.00 94.69 80 ASN A O 1
ATOM 656 N N . GLN A 1 81 ? -0.613 11.313 11.703 1.00 91.69 81 GLN A N 1
ATOM 657 C CA . GLN A 1 81 ? 0.427 12.296 11.339 1.00 91.69 81 GLN A CA 1
ATOM 658 C C . GLN A 1 81 ? 1.766 12.169 12.087 1.00 91.69 81 GLN A C 1
ATOM 660 O O . GLN A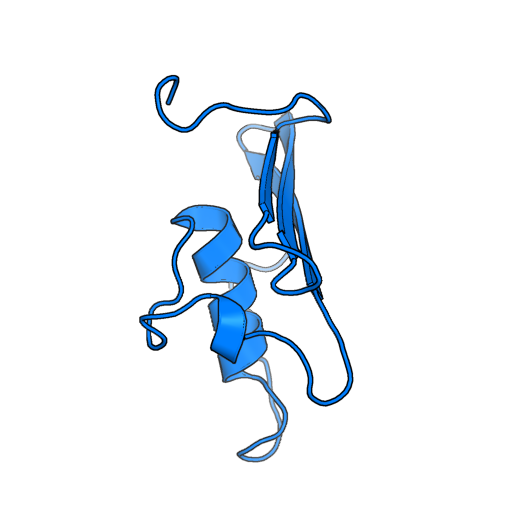 1 81 ? 2.762 12.743 11.629 1.00 91.69 81 GLN A O 1
ATOM 665 N N . GLU A 1 82 ? 1.835 11.379 13.157 1.00 94.56 82 GLU A N 1
ATOM 666 C CA . GLU A 1 82 ? 3.066 11.126 13.906 1.00 94.56 82 GLU A CA 1
ATOM 667 C C . GLU A 1 82 ? 3.893 10.013 13.260 1.00 94.56 82 GLU A C 1
ATOM 669 O O . GLU A 1 82 ? 3.376 8.951 12.915 1.00 94.56 82 GLU A O 1
ATOM 674 N N . GLU A 1 83 ? 5.196 10.245 13.085 1.00 93.44 83 GLU A N 1
ATOM 675 C CA . GLU A 1 83 ? 6.101 9.261 12.488 1.00 93.44 83 GLU A CA 1
ATOM 676 C C . GLU A 1 83 ? 6.423 8.129 13.475 1.00 93.44 83 GLU A C 1
ATOM 678 O O . GLU A 1 83 ? 6.968 8.361 14.557 1.00 93.44 83 GLU A O 1
ATOM 683 N N . ILE A 1 84 ? 6.130 6.886 13.082 1.00 90.06 84 ILE A N 1
ATOM 684 C CA . ILE A 1 84 ? 6.404 5.694 13.889 1.00 90.06 84 ILE A CA 1
ATOM 685 C C . ILE A 1 84 ? 7.735 5.080 13.463 1.00 90.06 84 ILE A C 1
ATOM 687 O O . ILE A 1 84 ? 7.966 4.769 12.292 1.00 90.06 84 ILE A O 1
ATOM 691 N N . LYS A 1 85 ? 8.600 4.808 14.443 1.00 81.19 85 LYS A N 1
ATOM 692 C CA . LYS A 1 85 ? 9.790 3.973 14.243 1.00 81.19 85 LYS A CA 1
ATOM 693 C C . LYS A 1 85 ? 9.418 2.505 14.438 1.00 81.19 85 LYS A C 1
ATOM 695 O O . LYS A 1 85 ? 8.753 2.162 15.408 1.00 81.19 85 LYS A O 1
ATOM 700 N N . LYS A 1 86 ? 9.922 1.635 13.557 1.00 62.09 86 LYS A N 1
ATOM 701 C CA . LYS A 1 86 ? 9.637 0.184 13.442 1.00 62.09 86 LYS A CA 1
ATOM 702 C C . LYS A 1 86 ? 9.832 -0.663 14.728 1.00 62.09 86 LYS A C 1
ATOM 704 O O . LYS A 1 86 ? 9.602 -1.860 14.682 1.00 62.09 86 LYS A O 1
ATOM 709 N N . GLY A 1 87 ? 10.256 -0.077 15.851 1.00 53.72 87 GLY A N 1
ATOM 710 C CA . GLY A 1 87 ? 10.451 -0.746 17.147 1.00 53.72 87 GLY A CA 1
ATOM 711 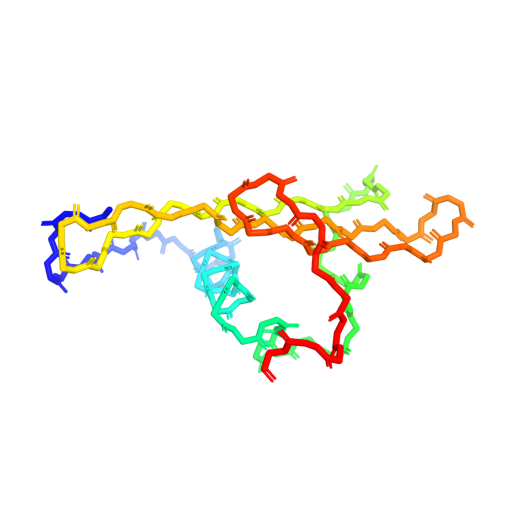C C . GLY A 1 87 ? 9.457 -0.342 18.244 1.00 53.72 87 GLY A C 1
ATOM 712 O O . GLY A 1 87 ? 9.767 -0.526 19.415 1.00 53.72 87 GLY A O 1
ATOM 713 N N . ARG A 1 88 ? 8.320 0.278 17.897 1.00 42.41 88 ARG A N 1
ATOM 714 C CA . ARG A 1 88 ? 7.327 0.792 18.861 1.00 42.41 88 ARG A CA 1
ATOM 715 C C . ARG A 1 88 ? 5.878 0.406 18.518 1.00 42.41 88 ARG A C 1
ATOM 717 O O . ARG A 1 88 ? 4.972 1.205 18.732 1.00 42.41 88 ARG A O 1
ATOM 724 N N . ILE A 1 89 ? 5.693 -0.788 17.956 1.00 44.12 89 ILE A N 1
ATOM 725 C CA . ILE A 1 89 ? 4.380 -1.437 17.812 1.00 44.12 89 ILE A CA 1
ATOM 726 C C . ILE A 1 89 ? 4.317 -2.562 18.836 1.00 44.12 89 ILE A C 1
ATOM 728 O O . ILE A 1 89 ? 5.324 -3.304 18.902 1.00 44.12 89 ILE A O 1
#

Secondary structure (DSSP, 8-state):
--SS-------TTSSHHHHHHHHHHHHHSS-SS-S-GGGGSPTT-SEEEEEEEEEETTEEEEEEEEEE-SSS-EEE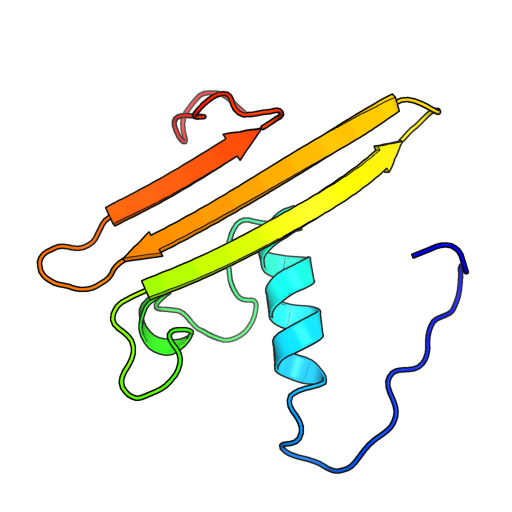EEETTEEPPTT--

pLDDT: mean 92.73, std 9.67, range [42.41, 98.06]

InterPro domains:
  IPR027417 P-loop containing nucleoside triphosphate hydrolase [G3DSA:3.40.50.300] (1-89)
  IPR027417 P-loop containing nucleoside triphosphate hydrolase [SSF52540] (1-78)
  IPR038729 Rad50/SbcC-type AAA domain [PF13476] (1-86)